Protein AF-A0A434F1K1-F1 (afdb_monomer_lite)

Radius of gyration: 19.52 Å; chains: 1; bounding box: 60×28×55 Å

Sequence (102 aa):
MSAAELKNPPQNQATGASDMAHIVLTFDNNKLASALYGQFDENLARLEQKLGVDIRSRGNQLAIKGSASAAEQARRALDTLYGILQKGVDIGQSDVDALLQD

Secondary structure (DSSP, 8-state):
-------PPP----HHHHSEEEEEEE-S-HHHHHHHH-GGGHHHHHHHHHHT-EEEEETTEEEEEEEHHHHHHHHHHHHHHHHHHHTT----HHHHHHTT--

Structure (mmCIF, N/CA/C/O backbone):
data_AF-A0A434F1K1-F1
#
_entry.id   AF-A0A434F1K1-F1
#
loop_
_atom_site.group_PDB
_atom_site.id
_atom_site.type_symbol
_atom_site.label_atom_id
_atom_site.label_alt_id
_atom_site.label_comp_id
_atom_site.label_asym_id
_atom_site.label_entity_id
_atom_site.label_seq_id
_atom_site.pdbx_PDB_ins_code
_atom_site.Cartn_x
_atom_site.Cartn_y
_atom_site.Cartn_z
_atom_site.occupancy
_atom_site.B_iso_or_equiv
_atom_site.auth_seq_id
_atom_site.auth_comp_id
_atom_site.auth_asym_id
_atom_site.auth_atom_id
_atom_site.pdbx_PDB_model_num
ATOM 1 N N . MET A 1 1 ? -47.704 13.554 41.548 1.00 44.72 1 MET A N 1
ATOM 2 C CA . MET A 1 1 ? -47.305 14.240 40.306 1.00 44.72 1 MET A CA 1
ATOM 3 C C . MET A 1 1 ? -45.864 13.851 40.025 1.00 44.72 1 MET A C 1
ATOM 5 O O . MET A 1 1 ? -45.048 13.968 40.922 1.00 44.72 1 MET A O 1
ATOM 9 N N . SER A 1 2 ? -45.689 13.258 38.845 1.00 45.81 2 SER A N 1
ATOM 10 C CA . SER A 1 2 ? -44.527 12.786 38.075 1.00 45.81 2 SER A CA 1
ATOM 11 C C . SER A 1 2 ? -43.218 12.345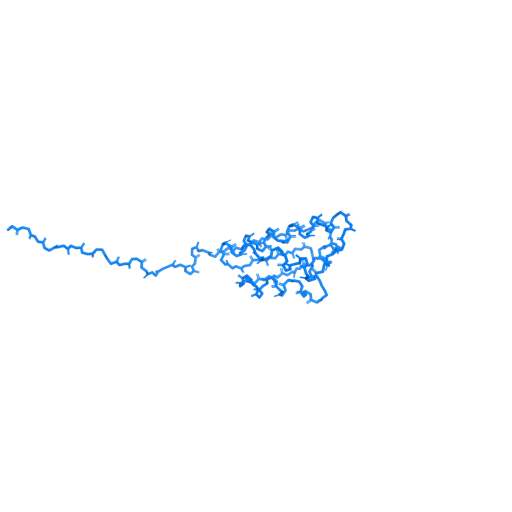 38.735 1.00 45.81 2 SER A C 1
ATOM 13 O O . SER A 1 2 ? -42.570 13.053 39.495 1.00 45.81 2 SER A O 1
ATOM 15 N N . ALA A 1 3 ? -42.853 11.130 38.323 1.00 50.03 3 ALA A N 1
ATOM 16 C CA . ALA A 1 3 ? -41.679 10.362 38.664 1.00 50.03 3 ALA A CA 1
ATOM 17 C C . ALA A 1 3 ? -40.411 10.860 37.958 1.00 50.03 3 ALA A C 1
ATOM 19 O O . ALA A 1 3 ? -40.458 11.449 36.880 1.00 50.03 3 ALA A O 1
ATOM 20 N N . ALA A 1 4 ? -39.306 10.554 38.629 1.00 50.78 4 ALA A N 1
ATOM 21 C CA . ALA A 1 4 ? -37.917 10.768 38.279 1.00 50.78 4 ALA A CA 1
ATOM 22 C C . ALA A 1 4 ? -37.555 10.545 36.801 1.00 50.78 4 ALA A C 1
ATOM 24 O O . ALA A 1 4 ? -37.955 9.576 36.158 1.00 50.78 4 ALA A O 1
ATOM 25 N N . GLU A 1 5 ? -36.693 11.446 36.340 1.00 51.31 5 GLU A N 1
ATOM 26 C CA . GLU A 1 5 ? -35.895 11.392 35.124 1.00 51.31 5 GLU A CA 1
ATOM 27 C C . GLU A 1 5 ? -35.163 10.045 34.983 1.00 51.31 5 GLU A C 1
ATOM 29 O O . GLU A 1 5 ? -34.229 9.730 35.727 1.00 51.31 5 GLU A O 1
ATOM 34 N N . LEU A 1 6 ? -35.552 9.256 33.981 1.00 55.75 6 LEU A N 1
ATOM 35 C CA . LEU A 1 6 ? -34.773 8.115 33.511 1.00 55.75 6 LEU A CA 1
ATOM 36 C C . LEU A 1 6 ? -33.632 8.637 32.629 1.00 55.75 6 LEU A C 1
ATOM 38 O O . LEU A 1 6 ? -33.785 8.862 31.431 1.00 55.75 6 LEU A O 1
ATOM 42 N N . LYS A 1 7 ? -32.473 8.841 33.259 1.00 53.72 7 LYS A N 1
ATOM 43 C CA . LYS A 1 7 ? -31.169 8.964 32.598 1.00 53.72 7 LYS A CA 1
ATOM 44 C C . LYS A 1 7 ? -30.926 7.732 31.723 1.00 53.72 7 LYS A C 1
ATOM 46 O O . LYS A 1 7 ? -30.737 6.635 32.246 1.00 53.72 7 LYS A O 1
ATOM 51 N N . ASN A 1 8 ? -30.865 7.925 30.407 1.00 55.53 8 ASN A N 1
ATOM 52 C CA . ASN A 1 8 ? -30.231 6.953 29.521 1.00 55.53 8 ASN A CA 1
ATOM 53 C C . ASN A 1 8 ? -28.758 6.803 29.942 1.00 55.53 8 ASN A C 1
ATOM 55 O O . ASN A 1 8 ? -28.067 7.819 30.073 1.00 55.53 8 ASN A O 1
ATOM 59 N N . PRO A 1 9 ? -28.253 5.579 30.171 1.00 57.16 9 PRO A N 1
ATOM 60 C CA . PRO A 1 9 ? -26.833 5.384 30.410 1.00 57.16 9 PRO A CA 1
ATOM 61 C C . PRO A 1 9 ? -26.042 5.721 29.133 1.00 57.16 9 PRO A C 1
ATOM 63 O O . PRO A 1 9 ? -26.563 5.550 28.026 1.00 57.16 9 PRO A O 1
ATOM 66 N N . PRO A 1 10 ? -24.787 6.192 29.253 1.00 53.09 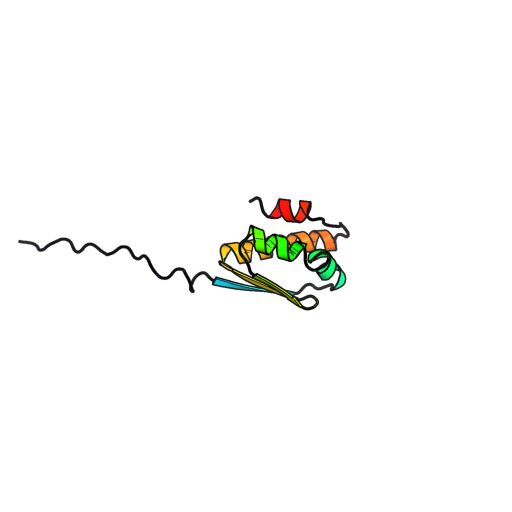10 PRO A N 1
ATOM 67 C CA . PRO A 1 10 ? -23.925 6.364 28.096 1.00 53.09 10 PRO A CA 1
ATOM 68 C C . PRO A 1 10 ? -23.717 4.994 27.447 1.00 53.09 10 PRO A C 1
ATOM 70 O O . PRO A 1 10 ? -23.219 4.064 28.082 1.00 53.09 10 PRO A O 1
ATOM 73 N N . GLN A 1 11 ? -24.117 4.869 26.182 1.00 55.97 11 GLN A N 1
ATOM 74 C CA . GLN A 1 11 ? -23.793 3.721 25.343 1.00 55.97 11 GLN A CA 1
ATOM 75 C C . GLN A 1 11 ? -22.292 3.748 25.046 1.00 55.97 11 GLN A C 1
ATOM 77 O O . GLN A 1 11 ? -21.850 4.197 23.996 1.00 55.97 11 GLN A O 1
ATOM 82 N N . ASN A 1 12 ? -21.493 3.310 26.010 1.00 57.53 12 ASN A N 1
ATOM 83 C CA . ASN A 1 12 ? -20.094 3.000 25.807 1.00 57.53 12 ASN A CA 1
ATOM 84 C C . ASN A 1 12 ? -19.931 1.508 26.073 1.00 57.53 12 ASN A C 1
ATOM 86 O O . ASN A 1 12 ? -20.049 1.115 27.235 1.00 57.53 12 ASN A O 1
ATOM 90 N N . GLN A 1 13 ? -19.730 0.724 25.002 1.00 55.53 13 GLN A N 1
ATOM 91 C CA . GLN A 1 13 ? -19.039 -0.582 24.927 1.00 55.53 13 GLN A CA 1
ATOM 92 C C . GLN A 1 13 ? -19.626 -1.491 23.826 1.00 55.53 13 GLN A C 1
ATOM 94 O O . GLN A 1 13 ? -20.407 -2.388 24.129 1.00 55.53 13 GLN A O 1
ATOM 99 N N . ALA A 1 14 ? -19.218 -1.276 22.562 1.00 50.31 14 ALA A N 1
ATOM 100 C CA . ALA A 1 14 ? -19.133 -2.320 21.519 1.00 50.31 14 ALA A CA 1
ATOM 101 C C . ALA A 1 14 ? -18.402 -1.858 20.225 1.00 50.31 14 ALA A C 1
ATOM 103 O O . ALA A 1 14 ? -18.810 -2.220 19.128 1.00 50.31 14 ALA A O 1
ATOM 104 N N . THR A 1 15 ? -17.321 -1.074 20.290 1.00 54.16 15 THR A N 1
ATOM 105 C CA . THR A 1 15 ? -16.578 -0.636 19.079 1.00 54.16 15 THR A CA 1
ATOM 106 C C . THR A 1 15 ? -15.562 -1.659 18.542 1.00 54.16 15 THR A C 1
ATOM 108 O O . THR A 1 15 ? -14.946 -1.437 17.509 1.00 54.16 15 THR A O 1
ATOM 111 N N . GLY A 1 16 ? -15.373 -2.811 19.196 1.00 55.62 16 GLY A N 1
ATOM 112 C CA . GLY A 1 16 ? -14.265 -3.724 18.864 1.00 55.62 16 GLY A CA 1
ATOM 113 C C . GLY A 1 16 ? -14.476 -4.663 17.667 1.00 55.62 16 GLY A C 1
ATOM 114 O O . GLY A 1 16 ? -13.497 -5.143 17.107 1.00 55.62 16 GLY A O 1
ATOM 115 N N . ALA A 1 17 ? -15.722 -4.951 17.273 1.00 55.78 17 ALA A N 1
ATOM 116 C CA . ALA A 1 17 ? -16.023 -5.941 16.224 1.00 55.78 17 ALA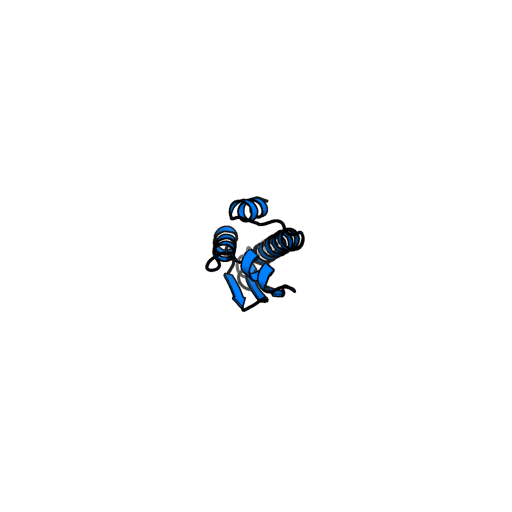 A CA 1
ATOM 117 C C . ALA A 1 17 ? -16.830 -5.380 15.042 1.00 55.78 17 ALA A C 1
ATOM 119 O O . ALA A 1 17 ? -16.763 -5.938 13.952 1.00 55.78 17 ALA A O 1
ATOM 120 N N . SER A 1 18 ? -17.570 -4.281 15.242 1.00 60.47 18 SER A N 1
ATOM 121 C CA . SER A 1 18 ? -18.378 -3.650 14.187 1.00 60.47 18 SER A CA 1
ATOM 122 C C . SER A 1 18 ? -17.558 -2.767 13.237 1.00 60.47 18 SER A C 1
ATOM 124 O O . SER A 1 18 ? -18.018 -2.504 12.132 1.00 60.47 18 SER A O 1
ATOM 126 N N . ASP A 1 19 ? -16.357 -2.342 13.645 1.00 76.31 19 ASP A N 1
ATOM 127 C CA . ASP A 1 19 ? -15.516 -1.398 12.892 1.00 76.31 19 ASP A CA 1
ATOM 128 C C . ASP A 1 19 ? -14.263 -2.047 12.282 1.00 76.31 19 ASP A C 1
ATOM 130 O O . ASP A 1 19 ? -13.397 -1.346 11.764 1.00 76.31 19 ASP A O 1
ATOM 134 N N . MET A 1 20 ? -14.132 -3.376 12.339 1.00 88.75 20 MET A N 1
ATOM 135 C CA . MET A 1 20 ? -12.992 -4.095 11.760 1.00 88.75 20 MET A CA 1
ATOM 136 C C . MET A 1 20 ? -13.252 -4.424 10.287 1.00 88.75 20 MET A C 1
ATOM 138 O O . MET A 1 20 ? -14.250 -5.058 9.950 1.00 88.75 20 MET A O 1
ATOM 142 N N . ALA A 1 21 ? -12.324 -4.045 9.411 1.00 94.81 21 ALA A N 1
ATOM 143 C CA . ALA A 1 21 ? -12.352 -4.368 7.992 1.00 94.81 21 ALA A CA 1
ATOM 144 C C . ALA A 1 21 ? -11.280 -5.399 7.627 1.00 94.81 21 ALA A C 1
ATOM 146 O O . ALA A 1 21 ? -10.199 -5.458 8.217 1.00 94.81 21 ALA A O 1
ATOM 147 N N . HIS A 1 22 ? -11.596 -6.199 6.610 1.00 97.12 22 HIS A N 1
ATOM 148 C CA . HIS A 1 22 ? -10.667 -7.101 5.948 1.00 97.12 22 HIS A CA 1
ATOM 149 C C . HIS A 1 22 ? -10.759 -6.858 4.442 1.00 97.12 22 HIS A C 1
ATOM 151 O O . HIS A 1 22 ? -11.782 -7.151 3.826 1.00 97.12 22 HIS A O 1
ATOM 157 N N . ILE A 1 23 ? -9.701 -6.297 3.865 1.00 97.50 23 ILE A N 1
ATOM 158 C CA . ILE A 1 23 ? -9.633 -5.927 2.450 1.00 97.50 23 ILE A CA 1
ATOM 159 C C . ILE A 1 23 ? -8.608 -6.827 1.773 1.00 97.50 23 ILE A C 1
ATOM 161 O O . ILE A 1 23 ? -7.517 -7.022 2.302 1.00 97.50 23 ILE A O 1
ATOM 165 N N . VAL A 1 24 ? -8.945 -7.364 0.601 1.00 97.62 24 VAL A N 1
ATOM 166 C CA . VAL A 1 24 ? -8.014 -8.140 -0.223 1.00 97.62 24 VAL A CA 1
ATOM 167 C C . VAL A 1 24 ? -7.785 -7.400 -1.533 1.00 97.62 24 VAL A C 1
ATOM 169 O O . VAL A 1 24 ? -8.735 -7.081 -2.245 1.00 97.62 24 VAL A O 1
ATOM 172 N N . LEU A 1 25 ? -6.518 -7.147 -1.842 1.00 97.25 25 LEU A N 1
ATOM 173 C CA . LEU A 1 25 ? -6.046 -6.580 -3.097 1.00 97.25 25 LEU A CA 1
ATOM 174 C C . LEU A 1 25 ? -5.362 -7.664 -3.927 1.00 97.25 25 LEU A C 1
ATOM 176 O O . LEU A 1 25 ? -4.662 -8.524 -3.390 1.00 97.25 25 LEU A O 1
ATOM 180 N N . THR A 1 26 ? -5.551 -7.608 -5.243 1.00 97.19 26 THR A N 1
ATOM 181 C CA . THR A 1 26 ? -4.818 -8.428 -6.214 1.00 97.19 26 THR A CA 1
ATOM 182 C C . THR A 1 26 ? -4.185 -7.501 -7.235 1.00 97.19 26 THR A C 1
ATOM 184 O O . THR A 1 26 ? -4.879 -6.692 -7.842 1.00 97.19 26 THR A O 1
ATOM 187 N N . PHE A 1 27 ? -2.877 -7.624 -7.423 1.00 96.81 27 PHE A N 1
ATOM 188 C CA . PHE A 1 27 ? -2.121 -6.830 -8.383 1.00 96.81 27 PHE A CA 1
ATOM 189 C C . PHE A 1 27 ? -1.884 -7.625 -9.668 1.00 96.81 27 PHE A C 1
ATOM 191 O O . PHE A 1 27 ? -1.463 -8.779 -9.623 1.00 96.81 27 PHE A O 1
ATOM 198 N N . ASP A 1 28 ? -2.096 -7.011 -10.827 1.00 95.00 28 ASP A N 1
ATOM 199 C CA . ASP A 1 28 ? -2.001 -7.710 -12.119 1.00 95.00 28 ASP A CA 1
ATOM 200 C C . ASP A 1 28 ? -0.570 -8.128 -12.506 1.00 95.00 28 ASP A C 1
ATOM 202 O O . ASP A 1 28 ? -0.377 -8.984 -13.369 1.00 95.00 28 ASP A O 1
ATOM 206 N N . ASN A 1 29 ? 0.452 -7.528 -11.887 1.00 95.12 29 ASN A N 1
ATOM 207 C CA . ASN A 1 29 ? 1.854 -7.793 -12.194 1.00 95.12 29 ASN A CA 1
ATOM 208 C C . ASN A 1 29 ? 2.668 -8.104 -10.932 1.00 95.12 29 ASN A C 1
ATOM 210 O O . ASN A 1 29 ? 2.947 -7.222 -10.121 1.00 95.12 29 ASN A O 1
ATOM 214 N N . ASN A 1 30 ? 3.142 -9.348 -10.826 1.00 94.12 30 ASN A N 1
ATOM 215 C CA . ASN A 1 30 ? 3.934 -9.833 -9.690 1.00 94.12 30 ASN A CA 1
ATOM 216 C C . ASN A 1 30 ? 5.228 -9.037 -9.463 1.00 94.12 30 ASN A C 1
ATOM 218 O O . ASN A 1 30 ? 5.656 -8.891 -8.323 1.00 94.12 30 ASN A O 1
ATOM 222 N N . LYS A 1 31 ? 5.866 -8.530 -10.528 1.00 94.81 31 LYS A N 1
ATOM 223 C CA . LYS A 1 31 ? 7.102 -7.743 -10.397 1.00 94.81 31 LYS A CA 1
ATOM 224 C C . LYS A 1 31 ? 6.821 -6.392 -9.749 1.00 94.81 31 LYS A C 1
ATOM 226 O O . LYS A 1 31 ? 7.555 -5.986 -8.858 1.00 94.81 31 LYS A O 1
ATOM 231 N N . LEU A 1 32 ? 5.743 -5.731 -10.170 1.00 96.50 32 LEU A N 1
ATOM 232 C CA . LEU A 1 32 ? 5.329 -4.455 -9.587 1.00 96.50 32 LEU A CA 1
ATOM 233 C C . LEU A 1 32 ? 4.785 -4.646 -8.169 1.00 96.50 32 LEU A C 1
ATOM 235 O O . LEU A 1 32 ? 5.078 -3.835 -7.304 1.00 96.50 32 LEU A O 1
ATOM 239 N N . ALA A 1 33 ? 4.073 -5.744 -7.900 1.00 96.56 33 ALA A N 1
ATOM 240 C CA . ALA A 1 33 ? 3.666 -6.106 -6.543 1.00 96.56 33 ALA A CA 1
ATOM 241 C C . ALA A 1 33 ? 4.886 -6.296 -5.625 1.00 96.56 33 ALA A C 1
ATOM 243 O O . ALA A 1 33 ? 4.944 -5.719 -4.548 1.00 96.56 33 ALA A O 1
ATOM 244 N N . SER A 1 34 ? 5.908 -7.025 -6.081 1.00 95.56 34 SER A N 1
ATOM 245 C CA . SER A 1 34 ? 7.147 -7.196 -5.316 1.00 95.56 34 SER A CA 1
ATOM 246 C C . SER A 1 34 ? 7.883 -5.872 -5.083 1.00 95.56 34 SER A C 1
ATOM 248 O O . SER A 1 34 ? 8.402 -5.664 -3.992 1.00 95.56 34 SER A O 1
ATOM 250 N N . ALA A 1 35 ? 7.927 -4.980 -6.079 1.00 95.69 35 ALA A N 1
ATOM 251 C CA . ALA A 1 35 ? 8.516 -3.648 -5.924 1.00 95.69 35 ALA A CA 1
ATOM 252 C C . ALA A 1 35 ? 7.715 -2.782 -4.937 1.00 95.69 35 ALA A C 1
ATOM 254 O O . ALA A 1 35 ? 8.298 -2.082 -4.115 1.00 95.69 35 ALA A O 1
ATOM 255 N N . LEU A 1 36 ? 6.382 -2.886 -4.968 1.00 96.94 36 LEU A N 1
ATOM 256 C CA . LEU A 1 36 ? 5.486 -2.215 -4.031 1.00 96.94 36 LEU A CA 1
ATOM 257 C C . LEU A 1 36 ? 5.751 -2.648 -2.588 1.00 96.94 36 LEU A C 1
ATOM 259 O O . LEU A 1 36 ? 5.823 -1.802 -1.700 1.00 96.94 36 LEU A O 1
ATOM 263 N N . TYR A 1 37 ? 5.907 -3.952 -2.355 1.00 95.88 37 TYR A N 1
ATOM 264 C CA . TYR A 1 37 ? 6.126 -4.499 -1.013 1.00 95.88 37 TYR A CA 1
ATOM 265 C C . TYR A 1 37 ? 7.491 -4.095 -0.440 1.00 95.88 37 TYR A C 1
ATOM 267 O O . TYR A 1 37 ? 7.631 -3.952 0.775 1.00 95.88 37 TYR A O 1
ATOM 275 N N . GLY A 1 38 ? 8.467 -3.829 -1.310 1.00 94.44 38 GLY A N 1
ATOM 276 C CA . GLY A 1 38 ? 9.823 -3.452 -0.930 1.00 94.44 38 GLY A CA 1
ATOM 277 C C . GLY A 1 38 ? 10.678 -4.655 -0.529 1.00 94.44 38 GLY A C 1
ATOM 278 O O . GLY A 1 38 ? 10.237 -5.810 -0.542 1.00 94.44 38 GLY A O 1
ATOM 279 N N . GLN A 1 39 ? 11.939 -4.396 -0.190 1.00 93.50 39 GLN A N 1
ATOM 280 C CA . GLN A 1 39 ? 12.862 -5.457 0.190 1.00 93.50 39 GLN A CA 1
ATOM 281 C C . GLN A 1 39 ? 12.439 -6.047 1.543 1.00 93.50 39 GLN A C 1
ATOM 283 O O . GLN A 1 39 ? 12.305 -5.328 2.527 1.00 93.50 39 GLN A O 1
ATOM 288 N N . PHE A 1 40 ? 12.229 -7.367 1.594 1.00 93.00 40 PHE A N 1
ATOM 289 C CA . PHE A 1 40 ? 11.719 -8.066 2.787 1.00 93.00 40 PHE A CA 1
ATOM 290 C C . PHE A 1 40 ? 10.424 -7.452 3.359 1.00 93.00 40 PHE A C 1
ATOM 292 O O . PHE A 1 40 ? 10.274 -7.368 4.575 1.00 93.00 40 PHE A O 1
ATOM 299 N N . ASP A 1 41 ? 9.509 -7.015 2.485 1.00 94.88 41 ASP A N 1
ATOM 300 C CA . ASP A 1 41 ? 8.229 -6.391 2.853 1.00 94.88 41 ASP A CA 1
ATOM 301 C C . ASP A 1 41 ? 8.368 -5.074 3.658 1.00 94.88 41 ASP A C 1
ATOM 303 O O . ASP A 1 41 ? 7.441 -4.667 4.362 1.00 94.88 41 ASP A O 1
ATOM 307 N N . GLU A 1 42 ? 9.506 -4.370 3.560 1.00 95.56 42 GLU A N 1
ATOM 308 C CA . GLU A 1 42 ? 9.776 -3.148 4.337 1.00 95.56 42 GLU A CA 1
ATOM 309 C C . GLU A 1 42 ? 8.713 -2.051 4.164 1.00 95.56 42 GLU A C 1
ATOM 311 O O . GLU A 1 42 ? 8.379 -1.360 5.129 1.00 95.56 42 GLU A O 1
ATOM 316 N N . ASN A 1 43 ? 8.138 -1.901 2.963 1.00 95.69 43 ASN A N 1
ATOM 317 C CA . ASN A 1 43 ? 7.099 -0.902 2.724 1.00 95.69 43 ASN A CA 1
ATOM 318 C C . ASN A 1 43 ? 5.796 -1.317 3.411 1.00 95.69 43 ASN A C 1
ATOM 320 O O . ASN A 1 43 ? 5.104 -0.467 3.969 1.00 95.69 43 ASN A O 1
ATOM 324 N N . LEU A 1 44 ? 5.474 -2.615 3.424 1.00 96.50 44 LEU A N 1
ATOM 325 C CA . LEU A 1 44 ? 4.283 -3.129 4.103 1.00 96.50 44 LEU A CA 1
ATOM 326 C C . LEU A 1 44 ? 4.396 -2.934 5.612 1.00 96.50 44 LEU A C 1
ATOM 328 O O . LEU A 1 44 ? 3.508 -2.322 6.202 1.00 96.50 44 LEU A O 1
ATOM 332 N N . ALA A 1 45 ? 5.527 -3.333 6.202 1.00 95.56 45 ALA A N 1
ATOM 333 C CA . ALA A 1 45 ? 5.805 -3.144 7.626 1.00 95.56 45 ALA A CA 1
ATOM 334 C C . ALA A 1 45 ? 5.656 -1.675 8.050 1.00 95.56 45 ALA A C 1
ATOM 336 O O . ALA A 1 45 ? 5.193 -1.351 9.145 1.00 95.56 45 ALA A O 1
ATOM 337 N N . ARG A 1 46 ? 6.013 -0.760 7.153 1.00 94.56 46 ARG A N 1
ATOM 338 C CA . ARG A 1 46 ? 5.903 0.678 7.365 1.00 94.56 46 ARG A CA 1
ATOM 339 C C . ARG A 1 46 ? 4.460 1.183 7.362 1.00 94.56 46 ARG A C 1
ATOM 341 O O . ARG A 1 46 ? 4.107 2.001 8.214 1.00 94.56 46 ARG A O 1
ATOM 348 N N . LEU A 1 47 ? 3.626 0.696 6.439 1.00 95.62 47 LEU A N 1
ATOM 349 C CA . LEU A 1 47 ? 2.183 0.965 6.444 1.00 95.62 47 LEU A CA 1
ATOM 350 C C . LEU A 1 47 ? 1.528 0.404 7.711 1.00 95.62 47 LEU A C 1
ATOM 352 O O . LEU A 1 47 ? 0.751 1.110 8.351 1.00 95.62 47 LEU A O 1
ATOM 356 N N . GLU A 1 48 ? 1.873 -0.830 8.088 1.00 95.94 48 GLU A N 1
ATOM 357 C CA . GLU A 1 48 ? 1.377 -1.485 9.304 1.00 95.94 48 GLU A CA 1
ATOM 358 C C . GLU A 1 48 ? 1.669 -0.641 10.548 1.00 95.94 48 GLU A C 1
ATOM 360 O O . GLU A 1 48 ? 0.756 -0.316 11.307 1.00 95.94 48 GLU A O 1
ATOM 365 N N . GLN A 1 49 ? 2.923 -0.212 10.719 1.00 95.19 49 GLN A N 1
ATOM 366 C CA . GLN A 1 49 ? 3.347 0.592 11.867 1.00 95.19 49 GLN A CA 1
ATOM 367 C C . GLN A 1 49 ? 2.648 1.950 11.943 1.00 95.19 49 GLN A C 1
ATOM 369 O O . GLN A 1 49 ? 2.284 2.388 13.032 1.00 95.19 49 GLN A O 1
ATOM 374 N N . LYS A 1 50 ? 2.471 2.630 10.806 1.00 94.38 50 LYS A N 1
ATOM 375 C CA . LYS A 1 50 ? 1.881 3.973 10.787 1.00 94.38 50 LYS A CA 1
ATOM 376 C C . LYS A 1 50 ? 0.367 3.977 10.953 1.00 94.38 50 LYS A C 1
ATOM 378 O O . LYS A 1 50 ? -0.160 4.888 11.582 1.00 94.38 50 LYS A O 1
ATOM 383 N N . LEU A 1 51 ? -0.319 2.993 10.378 1.00 94.62 51 LEU A N 1
ATOM 384 C CA . LEU A 1 51 ? -1.783 2.949 10.354 1.00 94.62 51 LEU A CA 1
ATOM 385 C C . LEU A 1 51 ? -2.376 2.018 11.417 1.00 94.62 51 LEU A C 1
ATOM 387 O O . LEU A 1 51 ? -3.583 2.047 11.642 1.00 94.62 51 LEU A O 1
ATOM 391 N N . GLY A 1 52 ? -1.557 1.191 12.074 1.00 95.19 52 GLY A N 1
ATOM 392 C CA . GLY A 1 52 ? -2.032 0.210 13.050 1.00 95.19 52 GLY A CA 1
ATOM 393 C C . GLY A 1 52 ? -2.844 -0.921 12.410 1.00 95.19 52 GLY A C 1
ATOM 394 O O . GLY A 1 52 ? -3.838 -1.366 12.982 1.00 95.19 52 GLY A O 1
ATOM 395 N N . VAL A 1 53 ? -2.446 -1.358 11.212 1.00 96.81 53 VAL A N 1
ATOM 396 C CA . VAL A 1 53 ? -3.066 -2.467 10.460 1.00 96.81 53 VAL A CA 1
ATOM 397 C C . VAL A 1 53 ? -2.135 -3.686 10.420 1.00 96.81 53 VAL A C 1
ATOM 399 O O . VAL A 1 53 ? -0.934 -3.535 10.607 1.00 96.81 53 VAL A O 1
ATOM 402 N N . ASP A 1 54 ? -2.678 -4.880 10.165 1.00 97.75 54 ASP A N 1
ATOM 403 C CA . ASP A 1 54 ? -1.928 -6.095 9.790 1.00 97.75 54 ASP A CA 1
ATOM 404 C C . ASP A 1 54 ? -2.054 -6.291 8.275 1.00 97.75 54 ASP A C 1
ATOM 406 O O . ASP A 1 54 ? -3.163 -6.297 7.727 1.00 97.75 54 ASP A O 1
ATOM 410 N N . ILE A 1 55 ? -0.920 -6.423 7.595 1.00 97.75 55 ILE A N 1
ATOM 411 C CA . ILE A 1 55 ? -0.822 -6.601 6.151 1.00 97.75 55 ILE A CA 1
ATOM 412 C C . ILE A 1 55 ? -0.073 -7.898 5.860 1.00 97.75 55 ILE A C 1
ATOM 414 O O . ILE A 1 55 ? 1.042 -8.126 6.317 1.00 97.75 55 ILE A O 1
ATOM 418 N N . ARG A 1 56 ? -0.676 -8.763 5.041 1.00 96.50 56 ARG A N 1
ATOM 419 C CA . ARG A 1 56 ? -0.084 -10.044 4.635 1.00 96.50 56 ARG A CA 1
ATOM 420 C C . ARG A 1 56 ? -0.019 -10.144 3.124 1.00 96.50 56 ARG A C 1
ATOM 422 O O . ARG A 1 56 ? -1.058 -10.123 2.467 1.00 96.50 56 ARG A O 1
ATOM 429 N N . SER A 1 57 ? 1.183 -10.305 2.583 1.00 94.25 57 SER A N 1
ATOM 430 C CA . SER A 1 57 ? 1.417 -10.554 1.162 1.00 94.25 57 SER A CA 1
ATOM 431 C C . SER A 1 57 ? 1.510 -12.059 0.866 1.00 94.25 57 SER A C 1
ATOM 433 O O . SER A 1 57 ? 2.005 -12.861 1.661 1.00 94.25 57 SER A O 1
ATOM 435 N N . ARG A 1 58 ? 1.009 -12.472 -0.302 1.00 92.94 58 ARG A N 1
ATOM 436 C CA . ARG A 1 58 ? 1.226 -13.805 -0.879 1.00 92.94 58 ARG A CA 1
ATOM 437 C C . ARG A 1 58 ? 1.210 -13.711 -2.401 1.00 92.94 58 ARG A C 1
ATOM 439 O O . ARG A 1 58 ? 0.150 -13.657 -3.022 1.00 92.94 58 ARG A O 1
ATOM 446 N N . GLY A 1 59 ? 2.391 -13.753 -3.014 1.00 90.81 59 GLY A N 1
ATOM 447 C CA . GLY A 1 59 ? 2.523 -13.585 -4.461 1.00 90.81 59 GLY A CA 1
ATOM 448 C C . GLY A 1 59 ? 2.137 -12.165 -4.869 1.00 90.81 59 GLY A C 1
ATOM 449 O O . GLY A 1 59 ? 2.804 -11.221 -4.474 1.00 90.81 59 GLY A O 1
ATOM 450 N N . ASN A 1 60 ? 1.064 -12.019 -5.643 1.00 93.44 60 ASN A N 1
ATOM 451 C CA . ASN A 1 60 ? 0.497 -10.729 -6.045 1.00 93.44 60 ASN A CA 1
ATOM 452 C C . ASN A 1 60 ? -0.766 -10.340 -5.268 1.00 93.44 60 ASN A C 1
ATOM 454 O O . ASN A 1 60 ? -1.434 -9.373 -5.631 1.00 93.44 60 ASN A O 1
ATOM 458 N N . GLN A 1 61 ? -1.132 -11.116 -4.251 1.00 95.25 61 GLN A N 1
ATOM 459 C CA . GLN A 1 61 ? -2.249 -10.803 -3.375 1.00 95.25 61 GLN A CA 1
ATOM 460 C C . GLN A 1 61 ? -1.754 -10.211 -2.067 1.00 95.25 61 GLN A C 1
ATOM 462 O O . GLN A 1 61 ? -0.715 -10.611 -1.537 1.00 95.25 61 GLN A O 1
ATO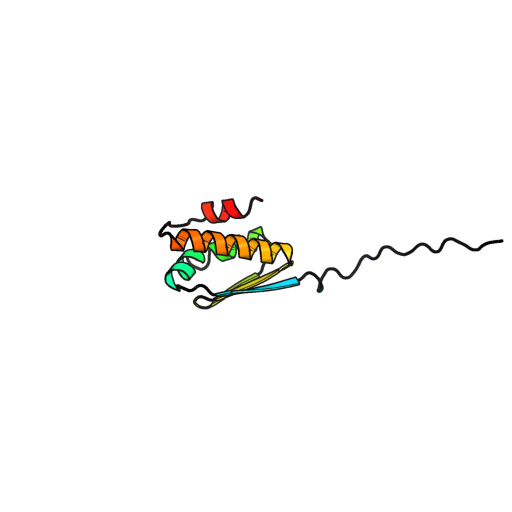M 467 N N . LEU A 1 62 ? -2.543 -9.288 -1.535 1.00 96.75 62 LEU A N 1
ATOM 468 C CA . LEU A 1 62 ? -2.295 -8.630 -0.267 1.00 96.75 62 LEU A CA 1
ATOM 469 C C . LEU A 1 62 ? -3.603 -8.547 0.517 1.00 96.75 62 LEU A C 1
ATOM 471 O O . LEU A 1 62 ? -4.624 -8.123 -0.016 1.00 96.75 62 LEU A O 1
ATOM 475 N N . ALA A 1 63 ? -3.572 -8.960 1.778 1.00 98.00 63 ALA A N 1
ATOM 476 C CA . ALA A 1 63 ? -4.690 -8.842 2.703 1.00 98.00 63 ALA A CA 1
ATOM 477 C C . ALA A 1 63 ? -4.379 -7.778 3.760 1.00 98.00 63 ALA A C 1
ATOM 479 O O . ALA A 1 63 ? -3.297 -7.806 4.337 1.00 98.00 63 ALA A O 1
ATOM 480 N N . ILE A 1 64 ? -5.323 -6.874 4.018 1.00 98.12 64 ILE A N 1
ATOM 481 C CA . ILE A 1 64 ? -5.243 -5.796 5.012 1.00 98.12 64 ILE A CA 1
ATOM 482 C C . ILE A 1 64 ? -6.307 -6.047 6.071 1.00 98.12 64 ILE A C 1
ATOM 484 O O . ILE A 1 64 ? -7.476 -6.247 5.732 1.00 98.12 64 ILE A O 1
ATOM 488 N N . LYS A 1 65 ? -5.926 -6.002 7.344 1.00 97.62 65 LYS A N 1
ATOM 489 C CA . LYS A 1 65 ? -6.836 -6.127 8.484 1.00 97.62 65 LYS A CA 1
ATOM 490 C C . LYS A 1 65 ? -6.602 -4.999 9.476 1.00 97.62 65 LYS A C 1
ATOM 492 O O . LYS A 1 65 ? -5.468 -4.699 9.822 1.00 97.62 65 LYS A O 1
ATOM 497 N N . GLY A 1 66 ? -7.675 -4.404 9.971 1.00 95.75 66 GLY A N 1
ATOM 498 C CA . GLY A 1 66 ? -7.609 -3.327 10.958 1.00 95.75 66 GLY A CA 1
ATOM 499 C C . GLY A 1 66 ? -8.945 -2.612 11.068 1.00 95.75 66 GLY A C 1
ATOM 500 O O . GLY A 1 66 ? -9.958 -3.138 10.606 1.00 95.75 66 GLY A O 1
ATOM 501 N N . SER A 1 67 ? -8.960 -1.411 11.647 1.00 95.44 67 SER A N 1
ATOM 502 C CA . SER A 1 67 ? -10.169 -0.583 11.621 1.00 95.44 67 SER A CA 1
ATOM 503 C C . SER A 1 67 ? -10.551 -0.231 10.180 1.00 95.44 67 SER A C 1
ATOM 505 O O . SER A 1 67 ? -9.691 -0.137 9.304 1.00 95.44 67 SER A O 1
ATOM 507 N N . ALA A 1 68 ? -11.839 -0.016 9.918 1.00 93.31 68 ALA A N 1
ATOM 508 C CA . ALA A 1 68 ? -12.342 0.293 8.584 1.00 93.31 68 ALA A CA 1
ATOM 509 C C . ALA A 1 68 ? -11.651 1.519 7.970 1.00 93.31 68 ALA A C 1
ATOM 511 O O . ALA A 1 68 ? -11.272 1.490 6.802 1.00 93.31 68 ALA A O 1
ATOM 512 N N . SER A 1 69 ? -11.416 2.565 8.767 1.00 93.19 69 SER A N 1
ATOM 513 C CA . SER A 1 69 ? -10.708 3.767 8.320 1.00 93.19 69 SER A CA 1
ATOM 514 C C . SER A 1 69 ? -9.243 3.492 7.978 1.00 93.19 69 SER A C 1
ATOM 516 O O . SER A 1 69 ? -8.791 3.887 6.902 1.00 93.19 69 SER A O 1
ATOM 518 N N . ALA A 1 70 ? -8.517 2.785 8.849 1.00 94.88 70 ALA A N 1
ATOM 519 C CA . ALA A 1 70 ? -7.100 2.496 8.653 1.00 94.88 70 ALA A CA 1
ATOM 520 C C . ALA A 1 70 ? -6.869 1.520 7.491 1.00 94.88 70 ALA A C 1
ATOM 522 O O . ALA A 1 70 ? -5.979 1.733 6.669 1.00 94.88 70 ALA A O 1
ATOM 523 N N . ALA A 1 71 ? -7.705 0.484 7.369 1.00 96.31 71 ALA A N 1
ATOM 524 C CA . ALA A 1 71 ? -7.629 -0.475 6.273 1.00 96.31 71 ALA A CA 1
ATOM 525 C C . ALA A 1 71 ? -7.906 0.194 4.917 1.00 96.31 71 ALA A C 1
ATOM 527 O O . ALA A 1 71 ? -7.182 -0.042 3.951 1.00 96.31 71 ALA A O 1
ATOM 528 N N . GLU A 1 72 ? -8.907 1.074 4.843 1.00 95.81 72 GLU A N 1
ATOM 529 C CA . GLU A 1 72 ? -9.199 1.844 3.631 1.00 95.81 72 GLU A CA 1
ATOM 530 C C . GLU A 1 72 ? -8.088 2.851 3.294 1.00 95.81 72 GLU A C 1
ATOM 532 O O . GLU A 1 72 ? -7.771 3.041 2.120 1.00 95.81 72 GLU A O 1
ATOM 537 N N . GLN A 1 73 ? -7.458 3.479 4.293 1.00 95.94 73 GLN A N 1
ATOM 538 C CA . GLN A 1 73 ? -6.299 4.350 4.070 1.00 95.94 73 GLN A CA 1
ATOM 539 C C . GLN A 1 73 ? -5.101 3.561 3.525 1.00 95.94 73 GLN A C 1
ATOM 541 O O . GLN A 1 73 ? -4.507 3.971 2.528 1.00 95.94 73 GLN A O 1
ATOM 546 N N . ALA A 1 74 ? -4.810 2.390 4.101 1.00 96.69 74 ALA A N 1
ATOM 547 C CA . ALA A 1 74 ? -3.776 1.486 3.605 1.00 96.69 74 ALA A CA 1
ATOM 548 C C . ALA A 1 74 ? -4.061 1.042 2.162 1.00 96.69 74 ALA A C 1
ATOM 550 O O . ALA A 1 74 ? -3.165 1.078 1.318 1.00 96.69 74 ALA A O 1
ATOM 551 N N . ARG A 1 75 ? -5.320 0.692 1.852 1.00 97.38 75 ARG A N 1
ATOM 552 C CA . ARG A 1 75 ? -5.752 0.324 0.496 1.00 97.38 75 ARG A CA 1
ATOM 553 C C . ARG A 1 75 ? -5.449 1.433 -0.508 1.00 97.38 75 ARG A C 1
ATOM 555 O O . ARG A 1 75 ? -4.792 1.183 -1.511 1.00 97.38 75 ARG A O 1
ATOM 562 N N . ARG A 1 76 ? -5.880 2.666 -0.217 1.00 96.75 76 ARG A N 1
ATOM 563 C CA . ARG A 1 76 ? -5.668 3.825 -1.101 1.00 96.75 76 ARG A CA 1
ATOM 564 C C . ARG A 1 76 ? -4.187 4.128 -1.320 1.00 96.75 76 ARG A C 1
ATOM 566 O O . ARG A 1 76 ? -3.798 4.435 -2.448 1.00 96.75 76 ARG A O 1
ATOM 573 N N . ALA A 1 77 ? -3.370 4.035 -0.271 1.00 96.31 77 ALA A N 1
ATOM 574 C CA . ALA A 1 77 ? -1.929 4.227 -0.385 1.00 96.31 77 ALA A CA 1
ATOM 575 C C . ALA A 1 77 ? -1.304 3.174 -1.317 1.00 96.31 77 ALA A C 1
ATOM 577 O O . ALA A 1 77 ? -0.589 3.530 -2.252 1.00 96.31 77 ALA A O 1
ATOM 578 N N . LEU A 1 78 ? -1.639 1.894 -1.125 1.00 97.19 78 LEU A N 1
ATOM 579 C CA . LEU A 1 78 ? -1.147 0.792 -1.959 1.00 97.19 78 LEU A CA 1
ATOM 580 C C . LEU A 1 78 ? -1.599 0.913 -3.422 1.00 97.19 78 LEU A C 1
ATOM 582 O O . LEU A 1 78 ? -0.769 0.755 -4.316 1.00 97.19 78 LEU A O 1
ATOM 586 N N . ASP A 1 79 ? -2.868 1.250 -3.675 1.00 97.44 79 ASP A N 1
ATOM 587 C CA . ASP A 1 79 ? -3.393 1.485 -5.030 1.00 97.44 79 ASP A CA 1
ATOM 588 C C . ASP A 1 79 ? -2.637 2.626 -5.731 1.00 97.44 79 ASP A C 1
ATOM 590 O O . ASP A 1 79 ? -2.264 2.524 -6.903 1.00 97.44 79 ASP A O 1
ATOM 594 N N . THR A 1 80 ? -2.360 3.711 -5.002 1.00 97.12 80 THR A N 1
ATOM 595 C CA . THR A 1 80 ? -1.655 4.884 -5.537 1.00 97.12 80 THR A CA 1
ATOM 596 C C . THR A 1 80 ? -0.208 4.552 -5.893 1.00 97.12 80 THR A C 1
ATOM 598 O O . THR A 1 80 ? 0.231 4.831 -7.010 1.00 97.12 80 THR A O 1
ATOM 601 N N . LEU A 1 81 ? 0.527 3.914 -4.978 1.00 96.75 81 LEU A N 1
ATOM 602 C CA . LEU A 1 81 ? 1.915 3.496 -5.200 1.00 96.75 81 LEU A CA 1
ATOM 603 C C . LEU A 1 81 ? 2.027 2.482 -6.340 1.00 96.75 81 LEU A C 1
ATOM 605 O O . LEU A 1 81 ? 2.924 2.582 -7.178 1.00 96.75 81 LEU A O 1
ATOM 609 N N . TYR A 1 82 ? 1.084 1.543 -6.426 1.00 97.62 82 TYR A N 1
ATOM 610 C CA . TYR A 1 82 ? 1.027 0.607 -7.540 1.00 97.62 82 TYR A CA 1
ATOM 611 C C . TYR A 1 82 ? 0.805 1.327 -8.876 1.00 97.62 82 TYR A C 1
ATOM 613 O O . TYR A 1 82 ? 1.494 1.038 -9.853 1.00 97.62 82 TYR A O 1
ATOM 621 N N . GLY A 1 83 ? -0.088 2.319 -8.919 1.00 97.56 83 GLY A N 1
ATOM 622 C CA . GLY A 1 83 ? -0.307 3.148 -10.105 1.00 97.56 83 GLY A CA 1
ATOM 623 C C . GLY A 1 83 ? 0.925 3.959 -10.536 1.00 97.56 83 GLY A C 1
ATOM 624 O O . GLY A 1 83 ? 1.103 4.212 -11.729 1.00 97.56 83 GLY A O 1
ATOM 625 N N . ILE A 1 84 ? 1.794 4.352 -9.599 1.00 96.88 84 ILE A N 1
ATOM 626 C CA . ILE A 1 84 ? 3.089 4.997 -9.888 1.00 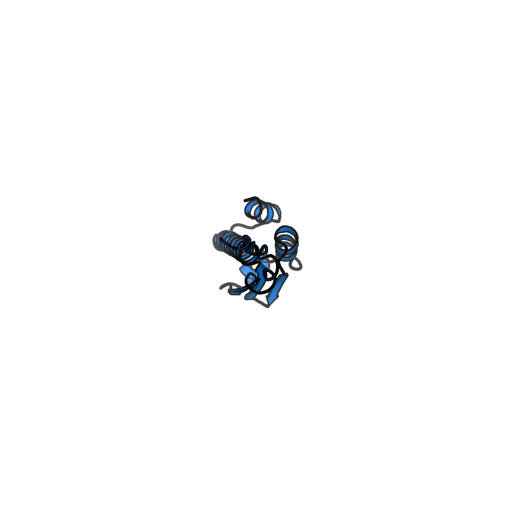96.88 84 ILE A CA 1
ATOM 627 C C . ILE A 1 84 ? 4.049 3.985 -10.532 1.00 96.88 84 ILE A C 1
ATOM 629 O O . ILE A 1 84 ? 4.584 4.242 -11.612 1.00 96.88 84 ILE A O 1
ATOM 633 N N . LEU A 1 85 ? 4.167 2.794 -9.943 1.00 97.06 85 LEU A N 1
ATOM 634 C CA . LEU A 1 85 ? 4.980 1.696 -10.475 1.00 97.06 85 LEU A CA 1
ATOM 635 C C . LEU A 1 85 ? 4.524 1.247 -11.872 1.00 97.06 85 LEU A C 1
ATOM 637 O O . LEU A 1 85 ? 5.350 0.982 -12.745 1.00 97.06 85 LEU A O 1
ATOM 641 N N . GLN A 1 86 ? 3.214 1.216 -12.132 1.00 97.25 86 GLN A N 1
ATOM 642 C CA . GLN A 1 86 ? 2.662 0.905 -13.457 1.00 97.25 86 GLN A CA 1
ATOM 643 C C . GLN A 1 86 ? 3.085 1.906 -14.539 1.00 97.25 86 GLN A C 1
ATOM 645 O O . GLN A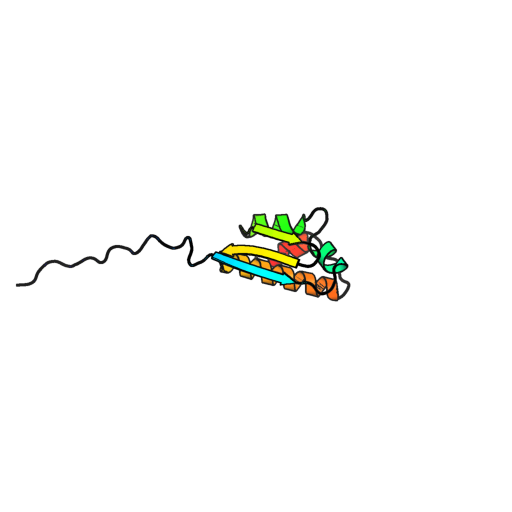 1 86 ? 3.125 1.550 -15.716 1.00 97.25 86 GLN A O 1
ATOM 650 N N . LYS A 1 87 ? 3.430 3.140 -14.159 1.00 97.31 87 LYS A N 1
ATOM 651 C CA . LYS A 1 87 ? 3.955 4.167 -15.071 1.00 97.31 87 LYS A CA 1
ATOM 652 C C . LYS A 1 87 ? 5.470 4.062 -15.277 1.00 97.31 87 LYS A C 1
ATOM 654 O O . LYS A 1 87 ? 6.030 4.882 -15.998 1.00 97.31 87 LYS A O 1
ATOM 659 N N . GLY A 1 88 ? 6.125 3.070 -14.670 1.00 95.94 88 GLY A N 1
ATOM 660 C CA . GLY A 1 88 ? 7.573 2.878 -14.742 1.00 95.94 88 GLY A CA 1
ATOM 661 C C . GLY A 1 88 ? 8.365 3.835 -13.852 1.00 95.94 88 GLY A C 1
ATOM 662 O O . GLY A 1 88 ? 9.537 4.072 -14.125 1.00 95.94 88 GLY A O 1
ATOM 663 N N . VAL A 1 89 ? 7.727 4.408 -12.827 1.00 96.56 89 VAL A N 1
ATOM 664 C CA . VAL A 1 89 ? 8.383 5.260 -11.831 1.00 96.56 89 VAL A CA 1
ATOM 665 C C . VAL A 1 89 ? 8.665 4.420 -10.591 1.00 96.56 89 VAL A C 1
ATOM 667 O O . VAL A 1 89 ? 7.750 3.802 -10.047 1.00 96.56 89 VAL A O 1
ATOM 670 N N . ASP A 1 90 ? 9.924 4.398 -10.159 1.00 92.56 90 ASP A N 1
ATOM 671 C CA . ASP A 1 90 ? 10.323 3.732 -8.921 1.00 92.56 90 ASP A CA 1
ATOM 672 C C . ASP A 1 90 ? 9.769 4.472 -7.699 1.00 92.56 90 ASP A C 1
ATOM 674 O O . ASP A 1 90 ? 9.616 5.694 -7.711 1.00 92.56 90 ASP A O 1
ATOM 678 N N . ILE A 1 91 ? 9.492 3.722 -6.634 1.00 94.38 91 ILE A N 1
ATOM 679 C CA . ILE A 1 91 ? 9.054 4.266 -5.347 1.00 94.38 91 ILE A CA 1
ATOM 680 C C . ILE A 1 91 ? 10.076 3.919 -4.266 1.00 94.38 91 ILE A C 1
ATOM 682 O O . ILE A 1 91 ? 10.678 2.844 -4.284 1.00 94.38 91 ILE A O 1
ATOM 686 N N . GLY A 1 92 ? 10.243 4.813 -3.300 1.00 89.12 92 GLY A N 1
ATOM 687 C CA . GLY A 1 92 ? 11.025 4.595 -2.092 1.00 89.12 92 GLY A CA 1
ATOM 688 C C . GLY A 1 92 ? 10.206 4.817 -0.822 1.00 89.12 92 GLY A C 1
ATOM 689 O O . GLY A 1 92 ? 9.035 5.198 -0.845 1.00 89.12 92 GLY A O 1
ATOM 690 N N . GLN A 1 93 ? 10.852 4.626 0.328 1.00 88.12 93 GLN A N 1
ATOM 691 C CA . GLN A 1 93 ? 10.205 4.790 1.635 1.00 88.12 93 GLN A CA 1
ATOM 692 C C . GLN A 1 93 ? 9.630 6.203 1.851 1.00 88.12 93 GLN A C 1
ATOM 694 O O . GLN A 1 93 ? 8.622 6.354 2.541 1.00 88.12 93 GLN A O 1
ATOM 699 N N . SER A 1 94 ? 10.238 7.231 1.249 1.00 89.75 94 SER A N 1
ATOM 700 C CA . SER A 1 94 ? 9.750 8.614 1.310 1.00 89.75 94 SER A CA 1
ATOM 701 C C . SER A 1 94 ? 8.438 8.822 0.544 1.00 89.75 94 SER A C 1
ATOM 703 O O . SER A 1 94 ? 7.604 9.616 0.973 1.00 89.75 94 SER A O 1
ATOM 705 N N . ASP A 1 95 ? 8.213 8.086 -0.545 1.00 91.94 95 ASP A N 1
ATOM 706 C CA . ASP A 1 95 ? 6.945 8.129 -1.283 1.00 91.94 95 ASP A CA 1
ATOM 707 C C . ASP A 1 95 ? 5.836 7.446 -0.479 1.00 91.94 95 ASP A C 1
ATOM 709 O O . ASP A 1 95 ? 4.719 7.952 -0.371 1.00 91.94 95 ASP A O 1
ATOM 713 N N . VAL A 1 96 ? 6.177 6.327 0.168 1.00 90.06 96 VAL A N 1
ATOM 714 C CA . VAL A 1 96 ? 5.292 5.634 1.111 1.00 90.06 96 VAL A CA 1
ATOM 715 C C . VAL A 1 96 ? 4.911 6.553 2.273 1.00 90.06 96 VAL A C 1
ATOM 717 O O . VAL A 1 96 ? 3.751 6.618 2.663 1.00 90.06 96 VAL A O 1
ATOM 720 N N . ASP A 1 97 ? 5.879 7.285 2.826 1.00 90.19 97 ASP A N 1
ATOM 721 C CA . ASP A 1 97 ? 5.657 8.293 3.863 1.00 90.19 97 ASP A CA 1
ATOM 722 C C . ASP A 1 97 ? 4.642 9.354 3.474 1.00 90.19 97 ASP A C 1
ATOM 724 O O . ASP A 1 97 ? 3.764 9.673 4.277 1.00 90.19 97 ASP A O 1
ATOM 728 N N . ALA A 1 98 ? 4.810 9.914 2.276 1.00 89.38 98 ALA A N 1
ATOM 729 C CA . ALA A 1 98 ? 4.048 11.059 1.807 1.00 89.38 98 ALA A CA 1
ATOM 730 C C . ALA A 1 98 ? 2.548 10.752 1.727 1.00 89.38 98 ALA A C 1
ATOM 732 O O . ALA A 1 98 ? 1.728 11.612 2.029 1.00 89.38 98 ALA A O 1
ATOM 733 N N . LEU A 1 99 ? 2.180 9.511 1.396 1.00 89.00 99 LEU A N 1
ATOM 734 C CA . LEU A 1 99 ? 0.780 9.081 1.309 1.00 89.00 99 LEU A CA 1
ATOM 735 C C . LEU A 1 99 ? 0.118 8.810 2.668 1.00 89.00 99 LEU A C 1
ATOM 737 O O . LEU A 1 99 ? -1.088 8.578 2.724 1.00 89.00 99 LEU A O 1
ATOM 741 N N . LEU A 1 100 ? 0.891 8.808 3.756 1.00 84.31 100 LEU A N 1
ATOM 742 C CA . LEU A 1 100 ? 0.420 8.477 5.104 1.00 84.31 100 LEU A CA 1
ATOM 743 C C . LEU A 1 100 ? 0.267 9.715 6.008 1.00 84.31 100 LEU A C 1
ATOM 745 O O . LEU A 1 100 ? 0.021 9.549 7.197 1.00 84.31 100 LEU A O 1
ATOM 749 N N . GLN A 1 101 ? 0.456 10.931 5.481 1.00 75.50 101 GLN A N 1
ATOM 750 C CA . GLN A 1 101 ? 0.428 12.196 6.240 1.00 75.50 101 GLN A CA 1
ATOM 751 C C . GLN A 1 101 ? -0.890 12.997 6.136 1.00 75.50 101 GLN A C 1
ATOM 753 O O . GLN A 1 101 ? -0.896 14.166 6.515 1.00 75.50 101 GLN A O 1
ATOM 758 N N . ASP A 1 102 ? -1.973 12.403 5.629 1.00 55.00 102 ASP A N 1
ATOM 759 C CA . ASP A 1 102 ? -3.299 13.049 5.515 1.00 55.00 102 ASP A CA 1
ATOM 760 C C . ASP A 1 102 ? -4.027 13.143 6.873 1.00 55.00 102 ASP A C 1
ATOM 762 O O . ASP A 1 102 ? -4.060 12.108 7.587 1.00 55.00 102 ASP A O 1
#

Foldseek 3Di:
DDDDDDDDDPPPDDPPPPFKDKDKDADPDQVLLDLLCPDVSVLVVVLCVLLVWDWDDDRRMIIIIDGNVSSVLSVVLSVVSSVCVVVVHHDDSVSSVVSSPD

pLDDT: mean 86.91, std 16.42, range [44.72, 98.12]